Protein AF-A0A962PT34-F1 (afdb_monomer_lite)

Secondary structure (DSSP, 8-state):
---S------SS--EEEEEEEE-SS-EEEEEEEEEEEEEEESS-EEEEES--EEEEEEESS-EEEE---------------

Sequence (81 aa):
KVSGAGHYKADRLISDFAQVRLSGAGTADVSVSDDLDVVISGPGRVSYAGYPEIVKRITGSGKLVRRRRANRQPRSGEDHG

Radius of gyration: 15.55 Å; chains: 1; bounding box: 32×31×49 Å

Structure (mmCIF, N/CA/C/O backbone):
data_AF-A0A962PT34-F1
#
_entry.id   AF-A0A962PT34-F1
#
loop_
_atom_site.group_PDB
_atom_site.id
_atom_site.type_symbol
_atom_site.label_atom_id
_atom_site.label_alt_id
_atom_site.label_comp_id
_atom_site.label_asym_id
_atom_site.label_entity_id
_atom_site.label_seq_id
_atom_site.pdbx_PDB_ins_code
_atom_site.Cartn_x
_atom_site.Cartn_y
_atom_site.Cartn_z
_atom_site.occupancy
_atom_site.B_iso_or_equiv
_atom_site.auth_seq_id
_atom_site.auth_comp_id
_atom_site.auth_asym_id
_atom_site.auth_atom_id
_atom_site.pdbx_PDB_model_num
ATOM 1 N N . LYS A 1 1 ? 9.470 1.754 7.221 1.00 32.28 1 LYS A N 1
ATOM 2 C CA . LYS A 1 1 ? 10.045 1.871 5.857 1.00 32.28 1 LYS A CA 1
ATOM 3 C C . LYS A 1 1 ? 9.981 0.493 5.208 1.00 32.28 1 LYS A C 1
ATOM 5 O O . LYS A 1 1 ? 10.785 -0.355 5.558 1.00 32.28 1 LYS A O 1
ATOM 10 N N . VAL A 1 2 ? 8.982 0.229 4.363 1.00 34.56 2 VAL A N 1
ATOM 11 C CA . VAL A 1 2 ? 8.916 -1.022 3.587 1.00 34.56 2 VAL A CA 1
ATOM 12 C C . VAL A 1 2 ? 9.658 -0.761 2.281 1.00 34.56 2 VAL A C 1
ATOM 14 O O . VAL A 1 2 ? 9.139 -0.115 1.378 1.00 34.56 2 VAL A O 1
ATOM 17 N N . SER A 1 3 ? 10.922 -1.171 2.237 1.00 33.66 3 SER A N 1
ATOM 18 C CA . SER A 1 3 ? 11.719 -1.239 1.015 1.00 33.66 3 SER A CA 1
ATOM 19 C C . SER A 1 3 ? 11.881 -2.713 0.683 1.00 33.66 3 SER A C 1
ATOM 21 O O . SER A 1 3 ? 12.496 -3.452 1.442 1.00 33.66 3 SER A O 1
ATOM 23 N N . GLY A 1 4 ? 11.285 -3.135 -0.422 1.00 33.62 4 GLY A N 1
ATOM 24 C CA . GLY A 1 4 ? 11.336 -4.511 -0.891 1.00 33.62 4 GLY A CA 1
ATOM 25 C C . GLY A 1 4 ? 9.989 -4.914 -1.455 1.00 33.62 4 GLY A C 1
ATOM 26 O O . GLY A 1 4 ? 8.953 -4.473 -0.960 1.00 33.62 4 GLY A O 1
ATOM 27 N N . ALA A 1 5 ? 10.007 -5.737 -2.496 1.00 38.16 5 ALA A N 1
ATOM 28 C CA . ALA A 1 5 ? 8.851 -6.495 -2.947 1.00 38.16 5 ALA A CA 1
ATOM 29 C C . ALA A 1 5 ? 8.382 -7.404 -1.793 1.00 38.16 5 ALA A C 1
ATOM 31 O O . ALA A 1 5 ? 8.749 -8.568 -1.691 1.00 38.16 5 ALA A O 1
ATOM 32 N N . GLY A 1 6 ? 7.661 -6.814 -0.846 1.00 35.59 6 GLY A N 1
ATOM 33 C CA . GLY A 1 6 ? 7.181 -7.440 0.367 1.00 35.59 6 GLY A CA 1
ATOM 34 C C . GLY A 1 6 ? 5.695 -7.667 0.211 1.00 35.59 6 GLY A C 1
ATOM 35 O O . GLY A 1 6 ? 4.917 -6.715 0.169 1.00 35.59 6 GLY A O 1
ATOM 36 N N . HIS A 1 7 ? 5.298 -8.931 0.130 1.00 43.81 7 HIS A N 1
ATOM 37 C CA . HIS A 1 7 ? 3.907 -9.321 0.291 1.00 43.81 7 HIS A CA 1
ATOM 38 C C . HIS A 1 7 ? 3.485 -9.012 1.733 1.00 43.81 7 HIS A C 1
ATOM 40 O O . HIS A 1 7 ? 3.589 -9.863 2.614 1.00 43.81 7 HIS A O 1
ATOM 46 N N . TYR A 1 8 ? 3.032 -7.785 1.992 1.00 49.16 8 TYR A N 1
ATOM 47 C CA . TYR A 1 8 ? 2.418 -7.429 3.266 1.00 49.16 8 TYR A CA 1
ATOM 48 C C . TYR A 1 8 ? 0.998 -8.000 3.287 1.00 49.16 8 TYR A C 1
ATOM 50 O O . TYR A 1 8 ? 0.040 -7.369 2.850 1.00 49.16 8 TYR A O 1
ATOM 58 N N . LYS A 1 9 ? 0.877 -9.255 3.727 1.00 47.38 9 LYS A N 1
ATOM 59 C CA . LYS A 1 9 ? -0.413 -9.901 3.975 1.00 47.38 9 LYS A CA 1
ATOM 60 C C . LYS A 1 9 ? -0.951 -9.428 5.324 1.00 47.38 9 LYS A C 1
ATOM 62 O O . LYS A 1 9 ? -0.738 -10.074 6.343 1.00 47.38 9 LYS A O 1
ATOM 67 N N . ALA A 1 10 ? -1.650 -8.299 5.315 1.00 50.88 10 ALA A N 1
ATOM 68 C CA . ALA A 1 10 ? -2.528 -7.886 6.409 1.00 50.88 10 ALA A CA 1
ATOM 69 C C . ALA A 1 10 ? -3.991 -8.238 6.097 1.00 50.88 10 ALA A C 1
ATOM 71 O O . ALA A 1 10 ? -4.905 -7.483 6.399 1.00 50.88 10 ALA A O 1
ATOM 72 N N . ASP A 1 11 ? -4.247 -9.394 5.471 1.00 47.12 11 ASP A N 1
ATOM 73 C CA . ASP A 1 11 ? -5.618 -9.825 5.176 1.00 47.12 11 ASP A CA 1
ATOM 74 C C . ASP A 1 11 ? -6.425 -10.158 6.443 1.00 47.12 11 ASP A C 1
ATOM 76 O O . ASP A 1 11 ? -7.653 -10.117 6.401 1.00 47.12 11 ASP A O 1
ATOM 80 N N . ARG A 1 12 ? -5.741 -10.440 7.563 1.00 48.00 12 ARG A N 1
ATOM 81 C CA . ARG A 1 12 ? -6.343 -10.764 8.868 1.00 48.00 12 ARG A CA 1
ATOM 82 C C . ARG A 1 12 ? -6.375 -9.612 9.869 1.00 48.00 12 ARG A C 1
ATOM 84 O O . ARG A 1 12 ? -7.026 -9.754 10.897 1.00 48.00 12 ARG A O 1
ATOM 91 N N . LEU A 1 13 ? -5.684 -8.506 9.593 1.00 53.72 13 LEU A N 1
ATOM 92 C CA . LEU A 1 13 ? -5.710 -7.324 10.449 1.00 53.72 13 LEU A CA 1
ATOM 93 C C . LEU A 1 13 ? -6.514 -6.255 9.720 1.00 53.72 13 LEU A C 1
ATOM 95 O O . LEU A 1 13 ? -5.989 -5.530 8.880 1.00 53.72 13 LEU A O 1
ATOM 99 N N . ILE A 1 14 ? -7.814 -6.223 10.000 1.00 61.28 14 ILE A N 1
ATOM 100 C CA . ILE A 1 14 ? -8.663 -5.112 9.587 1.00 61.28 14 ILE A CA 1
ATOM 101 C C . ILE A 1 14 ? -8.153 -3.908 10.370 1.00 61.28 14 ILE A C 1
ATOM 103 O O . ILE A 1 14 ? -8.314 -3.848 11.585 1.00 61.28 14 ILE A O 1
ATOM 107 N N . SER A 1 15 ? -7.439 -3.016 9.694 1.00 66.00 15 SER A N 1
ATOM 108 C CA . SER A 1 15 ? -7.050 -1.744 10.284 1.00 66.00 15 SER A CA 1
ATOM 109 C C . SER A 1 15 ? -8.169 -0.745 10.042 1.00 66.00 15 SER A C 1
ATOM 111 O O . SER A 1 15 ? -8.674 -0.646 8.921 1.00 66.00 15 SER A O 1
ATOM 113 N N . ASP A 1 16 ? -8.538 -0.004 11.079 1.00 79.56 16 ASP A N 1
ATOM 114 C CA . ASP A 1 16 ? -9.481 1.106 10.939 1.00 79.56 16 ASP A CA 1
ATOM 115 C C . ASP A 1 16 ? -8.860 2.170 10.023 1.00 79.56 16 ASP A C 1
ATOM 117 O O . ASP A 1 16 ? -9.472 2.584 9.045 1.00 79.56 16 ASP A O 1
ATOM 121 N N . PHE A 1 17 ? -7.572 2.463 10.229 1.00 81.06 17 PHE A N 1
ATOM 122 C CA . PHE A 1 17 ? -6.775 3.385 9.420 1.00 81.06 17 PHE A CA 1
ATOM 123 C C . PHE A 1 17 ? -5.606 2.652 8.753 1.00 81.06 17 PHE A C 1
ATOM 125 O O . PHE A 1 17 ? -4.814 1.999 9.438 1.00 81.06 17 PHE A O 1
ATOM 132 N N . ALA A 1 18 ? -5.428 2.797 7.436 1.00 81.38 18 ALA A N 1
ATOM 133 C CA . ALA A 1 18 ? -4.240 2.285 6.746 1.00 81.38 18 ALA A CA 1
ATOM 134 C C . ALA A 1 18 ? -3.634 3.288 5.763 1.00 81.38 18 ALA A C 1
ATOM 136 O O . ALA A 1 18 ? -4.334 3.943 4.992 1.00 81.38 18 ALA A O 1
ATOM 137 N N . GLN A 1 19 ? -2.298 3.333 5.731 1.00 85.25 19 GLN A N 1
ATOM 138 C CA . GLN A 1 19 ? -1.540 4.113 4.757 1.00 85.25 19 GLN A CA 1
ATOM 139 C C . GLN A 1 19 ? -0.678 3.201 3.875 1.00 85.25 19 GLN A C 1
ATOM 141 O O . GLN A 1 19 ? 0.191 2.474 4.359 1.00 85.25 19 GLN A O 1
ATOM 146 N N . VAL A 1 20 ? -0.878 3.285 2.560 1.00 84.38 20 VAL A N 1
ATOM 147 C CA . VAL A 1 20 ? -0.142 2.538 1.538 1.00 84.38 20 VAL A CA 1
ATOM 148 C C . VAL A 1 20 ? 0.678 3.509 0.702 1.00 84.38 20 VAL A C 1
ATOM 150 O O . VAL A 1 20 ? 0.132 4.384 0.038 1.00 84.38 20 VAL A O 1
ATOM 153 N N . ARG A 1 21 ? 2.003 3.342 0.684 1.00 86.31 21 ARG A N 1
ATOM 154 C CA . ARG A 1 21 ? 2.898 4.118 -0.187 1.00 86.31 21 ARG A CA 1
ATOM 155 C C . ARG A 1 21 ? 3.627 3.189 -1.144 1.00 86.31 21 ARG A C 1
ATOM 157 O O . ARG A 1 21 ? 4.362 2.306 -0.712 1.00 86.31 21 ARG A O 1
ATOM 164 N N . LEU A 1 22 ? 3.423 3.405 -2.437 1.00 82.88 22 LEU A N 1
ATOM 165 C CA . LEU A 1 22 ? 3.991 2.618 -3.518 1.00 82.88 22 LEU A CA 1
ATOM 166 C C . LEU A 1 22 ? 4.870 3.519 -4.391 1.00 82.88 22 LEU A C 1
ATOM 168 O O . LEU A 1 22 ? 4.355 4.297 -5.184 1.00 82.88 22 LEU A O 1
ATOM 172 N N . SER A 1 23 ? 6.190 3.418 -4.257 1.00 77.38 23 SER A N 1
ATOM 173 C CA . SER A 1 23 ? 7.144 4.278 -4.983 1.00 77.38 23 SER A CA 1
ATOM 174 C C . SER A 1 23 ? 7.823 3.578 -6.171 1.00 77.38 23 SER A C 1
ATOM 176 O O . SER A 1 23 ? 8.986 3.842 -6.461 1.00 77.38 23 SER A O 1
ATOM 178 N N . GLY A 1 24 ? 7.134 2.643 -6.835 1.00 75.69 24 GLY A N 1
ATOM 179 C CA . GLY A 1 24 ? 7.669 1.908 -7.983 1.00 75.69 24 GLY A CA 1
ATOM 180 C C . GLY A 1 24 ? 6.743 0.799 -8.485 1.00 75.69 24 GLY A C 1
ATOM 181 O O . GLY A 1 24 ? 5.563 0.757 -8.130 1.00 75.69 24 GLY A O 1
ATOM 182 N N . ALA A 1 25 ? 7.311 -0.113 -9.279 1.00 75.88 25 ALA A N 1
ATOM 183 C CA . ALA A 1 25 ? 6.653 -1.333 -9.741 1.00 75.88 25 ALA A CA 1
ATOM 184 C C . ALA A 1 25 ? 6.400 -2.294 -8.581 1.00 75.88 25 ALA A C 1
ATOM 186 O O . ALA A 1 25 ? 7.305 -2.966 -8.095 1.00 75.88 25 ALA A O 1
ATOM 187 N N . GLY A 1 26 ? 5.149 -2.340 -8.128 1.00 74.31 26 GLY A N 1
ATOM 188 C CA . GLY A 1 26 ? 4.731 -3.201 -7.032 1.00 74.31 26 GLY A CA 1
ATOM 189 C C . GLY A 1 26 ? 3.226 -3.416 -7.000 1.00 74.31 26 GLY A C 1
ATOM 190 O O . GLY A 1 26 ? 2.458 -2.685 -7.633 1.00 74.31 26 GLY A O 1
ATOM 191 N N . THR A 1 27 ? 2.819 -4.445 -6.258 1.00 80.75 27 THR A N 1
ATOM 192 C CA . THR A 1 27 ? 1.412 -4.704 -5.952 1.00 80.75 27 THR A CA 1
ATOM 193 C C . THR A 1 27 ? 1.212 -4.726 -4.441 1.00 80.75 27 THR A C 1
ATOM 195 O O . THR A 1 27 ? 2.024 -5.323 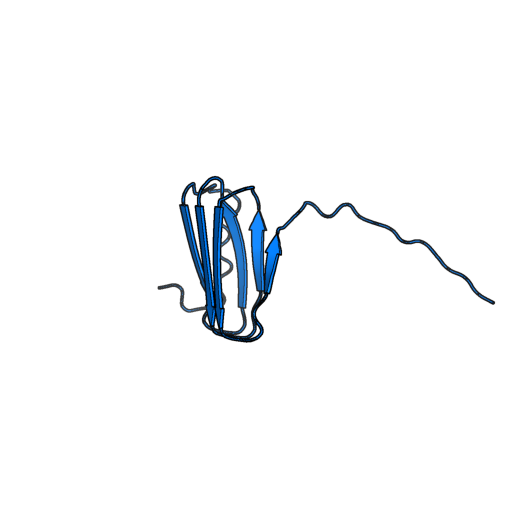-3.739 1.00 80.75 27 THR A O 1
ATOM 198 N N . ALA A 1 28 ? 0.160 -4.075 -3.943 1.00 79.19 28 ALA A N 1
ATOM 199 C CA . ALA A 1 28 ? -0.194 -4.074 -2.523 1.00 79.19 28 ALA A CA 1
ATOM 200 C C . ALA A 1 28 ? -1.659 -4.476 -2.332 1.00 79.19 28 ALA A C 1
ATOM 202 O O . ALA A 1 28 ? -2.520 -3.950 -3.030 1.00 79.19 28 ALA A O 1
ATOM 203 N N . ASP A 1 29 ? -1.938 -5.368 -1.382 1.00 84.50 29 ASP A N 1
ATOM 204 C CA . ASP A 1 29 ? -3.286 -5.800 -1.007 1.00 84.50 29 ASP A CA 1
ATOM 205 C C . ASP A 1 29 ? -3.553 -5.428 0.458 1.00 84.50 29 ASP A C 1
ATOM 207 O O . ASP A 1 29 ? -2.831 -5.878 1.344 1.00 84.50 29 ASP A O 1
ATOM 211 N N . VAL A 1 30 ? -4.587 -4.623 0.718 1.00 81.62 30 VAL A N 1
ATOM 212 C CA . VAL A 1 30 ? -4.947 -4.161 2.073 1.00 81.62 30 VAL A CA 1
ATOM 213 C C . VAL A 1 30 ? -6.435 -4.344 2.375 1.00 81.62 30 VAL A C 1
ATOM 215 O O . VAL A 1 30 ? -7.269 -4.339 1.469 1.00 81.62 30 VAL A O 1
ATOM 218 N N . SER A 1 31 ? -6.779 -4.504 3.651 1.00 84.25 31 SER A N 1
ATOM 219 C CA . SER A 1 31 ? -8.163 -4.566 4.136 1.00 84.25 31 SER A CA 1
ATOM 220 C C . SER A 1 31 ? -8.375 -3.439 5.144 1.00 84.25 31 SER A C 1
ATOM 222 O O . SER A 1 31 ? -7.633 -3.368 6.120 1.00 84.25 31 SER A O 1
ATOM 224 N N . VAL A 1 32 ? -9.348 -2.559 4.898 1.00 84.31 32 VAL A N 1
ATOM 225 C CA . VAL A 1 32 ? -9.592 -1.355 5.713 1.00 84.31 32 VAL A CA 1
ATOM 226 C C . VAL A 1 32 ? -11.086 -1.121 5.878 1.00 84.31 32 VAL A C 1
ATOM 228 O O . VAL A 1 32 ? -11.844 -1.342 4.929 1.00 84.31 32 VAL A O 1
ATOM 231 N N . SER A 1 33 ? -11.488 -0.664 7.063 1.00 84.75 33 SER A N 1
ATOM 232 C CA . SER A 1 33 ? -12.889 -0.378 7.389 1.00 84.75 33 SER A CA 1
ATOM 233 C C . SER A 1 33 ? -13.244 1.108 7.376 1.00 84.75 33 SER A C 1
ATOM 235 O O . SER A 1 33 ? -14.262 1.423 6.767 1.00 84.75 33 SER A O 1
ATOM 237 N N . ASP A 1 34 ? -12.422 1.987 7.967 1.00 87.88 34 ASP A N 1
ATOM 238 C CA . ASP A 1 34 ? -12.731 3.423 8.103 1.00 87.88 34 ASP A CA 1
ATOM 239 C C . ASP A 1 34 ? -11.968 4.295 7.097 1.00 87.88 34 ASP A C 1
ATOM 241 O O . ASP A 1 34 ? -12.597 4.902 6.240 1.00 87.88 34 ASP A O 1
ATOM 245 N N . ASP A 1 35 ? -10.632 4.313 7.117 1.00 87.31 35 ASP A N 1
ATOM 246 C CA . ASP A 1 35 ? -9.822 5.303 6.386 1.00 87.31 35 ASP A CA 1
ATOM 247 C C . ASP A 1 35 ? -8.615 4.696 5.658 1.00 87.31 35 ASP A C 1
ATOM 249 O O . ASP A 1 35 ? -7.746 4.044 6.248 1.00 87.31 35 ASP A O 1
ATOM 253 N N . LEU A 1 36 ? -8.510 4.958 4.352 1.00 87.88 36 LEU A N 1
ATOM 254 C CA . LEU A 1 36 ? -7.459 4.436 3.480 1.00 87.88 36 LEU A CA 1
ATOM 255 C C . LEU A 1 36 ? -6.738 5.557 2.710 1.00 87.88 36 LEU A C 1
ATOM 257 O O . LEU A 1 36 ? -7.272 6.107 1.746 1.00 87.88 36 LEU A O 1
ATOM 261 N N . ASP A 1 37 ? -5.473 5.811 3.058 1.00 90.75 37 ASP A N 1
ATOM 262 C CA . ASP A 1 37 ? -4.573 6.727 2.339 1.00 90.75 37 ASP A CA 1
ATOM 263 C C . ASP A 1 37 ? -3.624 5.943 1.417 1.00 90.75 37 ASP A C 1
ATOM 265 O O . ASP A 1 37 ? -2.819 5.129 1.869 1.00 90.75 37 ASP A O 1
ATOM 269 N N . VAL A 1 38 ? -3.703 6.174 0.106 1.00 89.50 38 VAL A N 1
ATOM 270 C CA . VAL A 1 38 ? -2.890 5.493 -0.908 1.00 89.50 38 VAL A CA 1
ATOM 271 C C . VAL A 1 38 ? -2.094 6.501 -1.722 1.00 89.50 38 VAL A C 1
ATOM 273 O O . VAL A 1 38 ? -2.653 7.258 -2.512 1.00 89.50 38 VAL A O 1
ATOM 276 N N . VAL A 1 39 ? -0.769 6.429 -1.641 1.00 91.00 39 VAL A N 1
ATOM 277 C CA . VAL A 1 39 ? 0.149 7.224 -2.462 1.00 91.00 39 VAL A CA 1
ATOM 278 C C . VAL A 1 39 ? 0.872 6.310 -3.443 1.00 91.00 39 VAL A C 1
ATOM 280 O O . VAL A 1 39 ? 1.598 5.412 -3.025 1.00 91.00 39 VAL A O 1
ATOM 283 N N . ILE A 1 40 ? 0.699 6.533 -4.744 1.00 88.50 40 ILE A N 1
ATOM 284 C CA . ILE A 1 40 ? 1.358 5.767 -5.806 1.00 88.50 40 ILE A CA 1
ATOM 285 C C . ILE A 1 40 ? 2.218 6.713 -6.638 1.00 88.50 40 ILE A C 1
ATOM 287 O O . ILE A 1 40 ? 1.688 7.552 -7.355 1.00 88.50 40 ILE A O 1
ATOM 291 N N . SER A 1 41 ? 3.531 6.542 -6.580 1.00 86.31 41 SER A N 1
ATOM 292 C CA . SER A 1 41 ? 4.515 7.273 -7.375 1.00 86.31 41 SER A CA 1
ATOM 293 C C . SER A 1 41 ? 5.212 6.285 -8.311 1.00 86.31 41 SER A C 1
ATOM 295 O O . SER A 1 41 ? 6.270 5.753 -7.982 1.00 86.31 41 SER A O 1
ATOM 297 N N . GLY A 1 42 ? 4.583 5.977 -9.449 1.00 83.19 42 GLY A N 1
ATOM 298 C CA . GLY A 1 42 ? 5.108 5.036 -10.446 1.00 83.19 42 GLY A CA 1
ATOM 299 C C . GLY A 1 42 ? 4.075 4.055 -11.019 1.00 83.19 42 GLY A C 1
ATOM 300 O O . GLY A 1 42 ? 2.895 4.094 -10.661 1.00 83.19 42 GLY A O 1
ATOM 301 N N . PRO A 1 43 ? 4.498 3.173 -11.941 1.00 82.00 43 PRO A N 1
ATOM 302 C CA . PRO A 1 43 ? 3.644 2.114 -12.465 1.00 82.00 43 PRO A CA 1
ATOM 303 C C . PRO A 1 43 ? 3.434 1.063 -11.377 1.00 82.00 43 PRO A C 1
ATOM 305 O O . PRO A 1 43 ? 4.390 0.439 -10.951 1.00 82.00 43 PRO A O 1
ATOM 308 N N . GLY A 1 44 ? 2.207 0.841 -10.919 1.00 83.62 44 GLY A N 1
ATOM 309 C CA . GLY A 1 44 ? 1.947 -0.123 -9.851 1.00 83.62 44 GLY A CA 1
ATOM 310 C C . GLY A 1 44 ? 0.465 -0.312 -9.567 1.00 83.62 44 GLY A C 1
ATOM 311 O O . GLY A 1 44 ? -0.371 0.432 -10.085 1.00 83.62 44 GLY A O 1
ATOM 312 N N . ARG A 1 45 ? 0.117 -1.330 -8.777 1.00 86.31 45 ARG A N 1
ATOM 313 C CA . ARG A 1 45 ? -1.282 -1.684 -8.506 1.00 86.31 45 ARG A CA 1
ATOM 314 C C . ARG A 1 45 ? -1.549 -1.814 -7.012 1.00 86.31 45 ARG A C 1
ATOM 316 O O . ARG A 1 45 ? -0.891 -2.573 -6.322 1.00 86.31 45 ARG A O 1
ATOM 323 N N . VAL A 1 46 ? -2.563 -1.123 -6.516 1.00 86.62 46 VAL A N 1
ATOM 324 C CA . VAL A 1 46 ? -3.025 -1.277 -5.133 1.00 86.62 46 VAL A CA 1
ATOM 325 C C . VAL A 1 46 ? -4.432 -1.850 -5.156 1.00 86.62 46 VAL A C 1
ATOM 327 O O . VAL A 1 46 ? -5.282 -1.396 -5.916 1.00 86.62 46 VAL A O 1
ATOM 330 N N . SER A 1 47 ? -4.657 -2.862 -4.340 1.00 88.25 47 SER A N 1
ATOM 331 C CA . SER A 1 47 ? -5.889 -3.615 -4.191 1.00 88.25 47 SER A CA 1
ATOM 332 C C . SER A 1 47 ? -6.388 -3.442 -2.762 1.00 88.25 47 SER A C 1
ATOM 334 O O . SER A 1 47 ? -5.640 -3.685 -1.821 1.00 88.25 47 SER A O 1
ATOM 336 N N . TYR A 1 48 ? -7.642 -3.037 -2.572 1.00 87.19 48 TYR A N 1
ATOM 337 C CA . TYR A 1 48 ? -8.205 -2.870 -1.227 1.00 87.19 48 TYR A CA 1
ATOM 338 C C . TYR A 1 48 ? -9.539 -3.597 -1.053 1.00 87.19 48 TYR A C 1
ATOM 340 O O . TYR A 1 48 ? -10.302 -3.734 -2.013 1.00 87.19 48 TYR A O 1
ATOM 348 N N . ALA A 1 49 ? -9.825 -4.067 0.158 1.00 85.06 49 ALA A N 1
ATOM 349 C CA . ALA A 1 49 ? -11.092 -4.684 0.544 1.00 85.06 49 ALA A CA 1
ATOM 350 C C . ALA A 1 49 ? -11.742 -3.902 1.696 1.00 85.06 49 ALA A C 1
ATOM 352 O O . ALA A 1 49 ? -11.040 -3.459 2.598 1.00 85.06 49 ALA A O 1
ATOM 353 N N . GLY A 1 50 ? -13.071 -3.762 1.650 1.00 82.88 50 GLY A N 1
ATOM 354 C CA . GLY A 1 50 ? -13.857 -2.974 2.605 1.00 82.88 50 GLY A CA 1
ATOM 355 C C . GLY A 1 50 ? -14.532 -1.756 1.969 1.00 82.88 50 GLY A C 1
A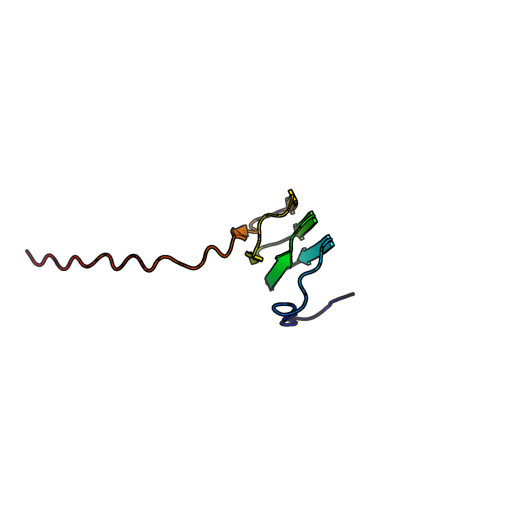TOM 356 O O . GLY A 1 50 ? -14.551 -1.616 0.737 1.00 82.88 50 GLY A O 1
ATOM 357 N N . TYR A 1 51 ? -15.101 -0.902 2.821 1.00 86.00 51 TYR A N 1
ATOM 358 C CA . TYR A 1 51 ? -15.772 0.346 2.441 1.00 86.00 51 TYR A CA 1
ATOM 359 C C . TYR A 1 51 ? -15.236 1.570 3.216 1.00 86.00 51 TYR A C 1
ATOM 361 O O . TYR A 1 51 ? -16.048 2.306 3.766 1.00 86.00 51 TYR A O 1
ATOM 369 N N . PRO A 1 52 ? -13.910 1.808 3.242 1.00 87.56 52 PRO A N 1
ATOM 370 C CA . PRO A 1 52 ? -13.357 2.989 3.897 1.00 87.56 52 PRO A CA 1
ATOM 371 C C . PRO A 1 52 ? -13.562 4.260 3.059 1.00 87.56 52 PRO A C 1
ATOM 373 O O . PRO A 1 52 ? -13.800 4.182 1.844 1.00 87.56 52 PRO A O 1
ATOM 376 N N . GLU A 1 53 ? -13.372 5.425 3.670 1.00 90.69 53 GLU A N 1
ATOM 377 C CA . GLU A 1 53 ? -13.023 6.657 2.970 1.00 90.69 53 GLU A CA 1
ATOM 378 C C . GLU A 1 53 ? -11.640 6.520 2.327 1.00 90.69 53 GLU A C 1
ATOM 380 O O . GLU A 1 53 ? -10.686 6.020 2.919 1.00 90.69 53 GLU A O 1
ATOM 385 N N . ILE A 1 54 ? -11.528 6.919 1.058 1.00 87.88 54 ILE A N 1
ATOM 386 C CA . ILE A 1 54 ? -10.329 6.666 0.254 1.00 87.88 54 ILE A CA 1
ATOM 387 C C . ILE A 1 54 ? -9.707 7.983 -0.169 1.00 87.88 54 ILE A C 1
ATOM 389 O O . ILE A 1 54 ? -10.219 8.672 -1.055 1.00 87.88 54 ILE A O 1
ATOM 393 N N . VAL A 1 55 ? -8.517 8.247 0.352 1.00 92.06 55 VAL A N 1
ATOM 394 C CA . VAL A 1 55 ? -7.644 9.323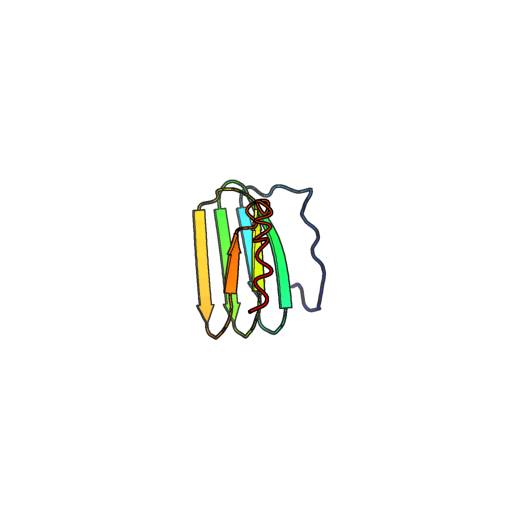 -0.103 1.00 92.06 55 VAL A CA 1
ATOM 395 C C . VAL A 1 55 ? -6.581 8.714 -1.007 1.00 92.06 55 VAL A C 1
ATOM 397 O O . VAL A 1 55 ? -5.705 7.988 -0.559 1.00 92.06 55 VAL A O 1
ATOM 400 N N . LYS A 1 56 ? -6.644 8.979 -2.314 1.00 88.25 56 LYS A N 1
ATOM 401 C CA . LYS A 1 56 ? -5.659 8.465 -3.280 1.00 88.25 56 LYS A CA 1
ATOM 402 C C . LYS A 1 56 ? -4.860 9.598 -3.915 1.00 88.25 56 LYS A C 1
ATOM 404 O O . LYS A 1 56 ? -5.431 10.555 -4.432 1.00 88.25 56 LYS A O 1
ATOM 409 N N . ARG A 1 57 ? -3.537 9.458 -3.939 1.00 91.44 57 ARG A N 1
ATOM 410 C CA . ARG A 1 57 ? -2.594 10.353 -4.618 1.00 91.44 57 ARG A CA 1
ATOM 411 C C . ARG A 1 57 ? -1.754 9.535 -5.584 1.00 91.44 57 ARG A C 1
ATOM 413 O O . ARG A 1 57 ? -0.829 8.844 -5.175 1.00 91.44 57 ARG A O 1
ATOM 420 N N . ILE A 1 58 ? -2.111 9.574 -6.862 1.00 87.56 58 ILE A N 1
ATOM 421 C CA . ILE A 1 58 ? -1.440 8.795 -7.905 1.00 87.56 58 ILE A CA 1
ATOM 422 C C . ILE A 1 58 ? -0.680 9.762 -8.806 1.00 87.56 58 ILE A C 1
ATOM 424 O O . ILE A 1 58 ? -1.286 10.553 -9.522 1.00 87.56 58 ILE A O 1
ATOM 428 N N . THR A 1 59 ? 0.641 9.665 -8.775 1.00 83.88 59 THR A N 1
ATOM 429 C CA . THR A 1 59 ? 1.565 10.403 -9.629 1.00 83.88 59 THR A CA 1
ATOM 430 C C . THR A 1 59 ? 2.203 9.396 -10.590 1.00 83.88 59 THR A C 1
ATOM 432 O O . THR A 1 59 ? 3.137 8.678 -10.232 1.00 83.88 59 THR A O 1
ATOM 435 N N . GLY A 1 60 ? 1.647 9.285 -11.801 1.00 80.25 60 GLY A N 1
ATOM 436 C CA . GLY A 1 60 ? 2.089 8.352 -12.849 1.00 80.25 60 GLY A CA 1
ATOM 437 C C . GLY A 1 60 ? 1.012 7.347 -13.276 1.00 80.25 60 GLY A C 1
ATOM 438 O O . GLY A 1 60 ? -0.180 7.588 -13.108 1.00 80.25 60 GLY A O 1
ATOM 439 N N . SER A 1 61 ? 1.433 6.199 -13.815 1.00 84.00 61 SER A N 1
ATOM 440 C CA . SER A 1 61 ? 0.553 5.161 -14.393 1.00 84.00 61 SER A CA 1
ATOM 441 C C . SER A 1 61 ? 0.029 4.129 -13.378 1.00 84.00 61 SER A C 1
ATOM 443 O O . SER A 1 61 ? -0.261 2.984 -13.730 1.00 84.00 61 SER A O 1
ATOM 445 N N . GLY A 1 62 ? -0.046 4.498 -12.100 1.00 85.62 62 GLY A N 1
ATOM 446 C CA . GLY A 1 62 ? -0.528 3.631 -11.026 1.00 85.62 62 GLY A CA 1
ATOM 447 C C . GLY A 1 62 ? -2.036 3.363 -11.089 1.00 85.62 62 GLY A C 1
ATOM 448 O O . GLY A 1 62 ? -2.804 4.181 -11.592 1.00 85.62 62 GLY A O 1
ATOM 449 N N . LYS A 1 63 ? -2.493 2.228 -10.542 1.00 87.06 63 LYS A N 1
ATOM 450 C CA . LYS A 1 63 ? -3.920 1.868 -10.492 1.00 87.06 63 LYS A CA 1
ATOM 451 C C . LYS A 1 63 ? -4.350 1.391 -9.108 1.00 87.06 63 LYS A C 1
ATOM 453 O O . LYS A 1 63 ? -3.801 0.431 -8.580 1.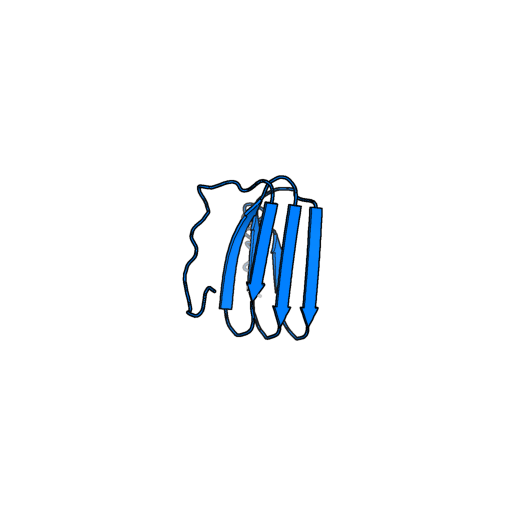00 87.06 63 LYS A O 1
ATOM 458 N N . LEU A 1 64 ? -5.396 2.010 -8.565 1.00 87.31 64 LEU A N 1
ATOM 459 C CA . LEU A 1 64 ? -6.082 1.554 -7.355 1.00 87.31 64 LEU A CA 1
ATOM 460 C C . LEU A 1 64 ? -7.349 0.777 -7.746 1.00 87.31 64 LEU A C 1
ATOM 462 O O . LEU A 1 64 ? -8.187 1.285 -8.491 1.00 87.31 64 LEU A O 1
ATOM 466 N N . VAL A 1 65 ? -7.486 -0.455 -7.262 1.00 88.88 65 VAL A N 1
ATOM 467 C CA . VAL A 1 65 ? -8.575 -1.385 -7.575 1.00 88.88 65 VAL A CA 1
ATOM 468 C C . VAL A 1 65 ? -9.242 -1.829 -6.279 1.00 88.88 65 VAL A C 1
ATOM 470 O O . VAL A 1 65 ? -8.584 -2.276 -5.346 1.00 88.88 65 VAL A O 1
ATOM 473 N N . ARG A 1 66 ? -10.571 -1.764 -6.219 1.00 86.44 66 ARG A N 1
ATOM 474 C CA . ARG A 1 66 ? -11.304 -2.407 -5.126 1.00 86.44 66 ARG A CA 1
ATOM 475 C C . ARG A 1 66 ? -11.404 -3.898 -5.405 1.00 86.44 66 ARG A C 1
ATOM 477 O O . ARG A 1 66 ? -11.974 -4.279 -6.430 1.00 86.44 66 ARG A O 1
ATOM 484 N N . ARG A 1 67 ? -10.945 -4.743 -4.483 1.00 83.69 67 ARG A N 1
ATOM 485 C CA . ARG A 1 67 ? -11.272 -6.172 -4.466 1.00 83.69 67 ARG A CA 1
ATOM 486 C C . ARG A 1 67 ? -12.740 -6.328 -4.093 1.00 83.69 67 ARG A C 1
ATOM 488 O O . ARG A 1 67 ? -13.090 -6.672 -2.970 1.00 83.69 67 ARG A O 1
ATOM 495 N N . ARG A 1 68 ? -13.632 -6.087 -5.053 1.00 72.19 68 ARG A N 1
ATOM 496 C CA . ARG A 1 68 ? -14.939 -6.738 -4.997 1.00 72.19 68 ARG A CA 1
ATOM 497 C C . ARG A 1 68 ? -14.661 -8.220 -5.214 1.00 72.19 68 ARG A C 1
ATOM 499 O O . ARG A 1 68 ? -13.943 -8.552 -6.155 1.00 72.19 68 ARG A O 1
ATOM 506 N N . ARG A 1 69 ? -15.172 -9.096 -4.340 1.00 59.16 69 ARG A N 1
ATOM 507 C CA . ARG A 1 69 ? -15.242 -10.539 -4.622 1.00 59.16 69 ARG A CA 1
ATOM 508 C C . ARG A 1 69 ? -15.728 -10.659 -6.063 1.00 59.16 69 ARG A C 1
ATOM 510 O O . ARG A 1 69 ? -16.814 -10.172 -6.370 1.00 59.16 69 ARG A O 1
ATOM 517 N N . ALA A 1 70 ? -14.867 -11.151 -6.948 1.00 54.03 70 ALA A N 1
ATOM 518 C CA . ALA A 1 70 ? -15.184 -11.234 -8.357 1.00 54.03 70 ALA A CA 1
ATOM 519 C C . ALA A 1 70 ? -16.444 -12.087 -8.476 1.00 54.03 70 ALA A C 1
ATOM 521 O O . ALA A 1 70 ? -16.417 -13.281 -8.180 1.00 54.03 70 ALA A O 1
ATOM 522 N N . ASN A 1 71 ? -17.548 -11.463 -8.875 1.00 47.34 71 ASN A N 1
ATOM 523 C CA . ASN A 1 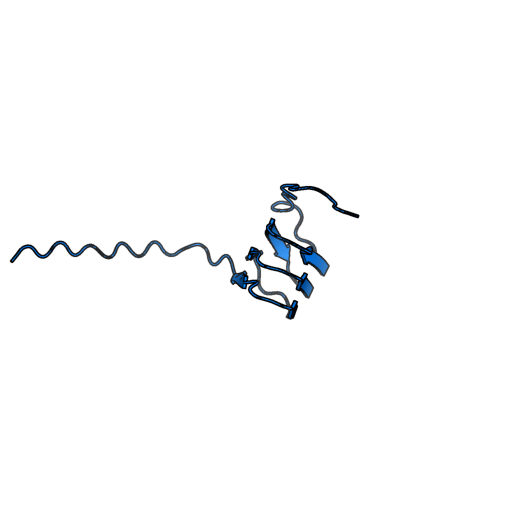71 ? -18.633 -12.208 -9.467 1.00 47.34 71 ASN A CA 1
ATOM 524 C C . ASN A 1 71 ? -18.030 -12.768 -10.756 1.00 47.34 71 ASN A C 1
ATOM 526 O O . ASN A 1 71 ? -17.749 -12.006 -11.683 1.00 47.34 71 ASN A O 1
ATOM 530 N N . ARG A 1 72 ? -17.685 -14.061 -10.755 1.00 52.72 72 ARG A N 1
ATOM 531 C CA . ARG A 1 72 ? -17.288 -14.778 -11.966 1.00 52.72 72 ARG A CA 1
ATOM 532 C C . ARG A 1 72 ? -18.383 -14.504 -12.985 1.00 52.72 72 ARG A C 1
ATOM 534 O O . ARG A 1 72 ? -19.503 -14.963 -12.809 1.00 52.72 72 ARG A O 1
ATOM 541 N N . GLN A 1 73 ? -18.067 -13.738 -14.017 1.00 57.06 73 GLN A N 1
ATOM 542 C CA . GLN A 1 73 ? -18.904 -13.669 -15.196 1.00 57.06 73 GLN A CA 1
ATOM 543 C C . GLN A 1 73 ? -18.265 -14.634 -16.194 1.00 57.06 73 GLN A C 1
ATOM 545 O O . GLN A 1 73 ? -17.303 -14.251 -16.861 1.00 57.06 73 GLN A O 1
ATOM 550 N N . PRO A 1 74 ? -18.700 -15.907 -16.257 1.00 59.22 74 PRO A N 1
ATOM 551 C CA . PRO A 1 74 ? -18.417 -16.710 -17.426 1.00 59.22 74 PRO A CA 1
ATOM 552 C C . PRO A 1 74 ? -19.212 -16.065 -18.559 1.00 59.22 74 PRO A C 1
ATOM 554 O O . PRO A 1 74 ? -20.432 -16.179 -18.615 1.00 59.22 74 PRO A O 1
ATOM 557 N N . ARG A 1 75 ? -18.548 -15.313 -19.435 1.00 58.84 75 ARG A N 1
ATOM 558 C CA . ARG A 1 75 ? -19.113 -15.096 -20.764 1.00 58.84 75 ARG A CA 1
ATOM 559 C C . ARG A 1 75 ? -18.646 -16.257 -21.620 1.00 58.84 75 ARG A C 1
ATOM 561 O O . ARG A 1 75 ? -17.613 -16.194 -22.272 1.00 58.84 75 ARG A O 1
ATOM 568 N N . SER A 1 76 ? -19.391 -17.347 -21.481 1.00 62.72 76 SER A N 1
ATOM 569 C CA . SER A 1 76 ? -19.585 -18.339 -22.526 1.00 62.72 76 SER A CA 1
ATOM 570 C C . SER A 1 76 ? -20.056 -17.631 -23.794 1.00 62.72 76 SER A C 1
ATOM 572 O O . SER A 1 76 ? -20.905 -16.739 -23.723 1.00 62.72 76 SER A O 1
ATOM 574 N N . GLY A 1 77 ? -19.487 -18.025 -24.923 1.00 58.72 77 GLY A N 1
ATOM 575 C CA . GLY A 1 77 ? -19.817 -17.490 -26.234 1.00 58.72 77 GLY A CA 1
ATOM 576 C C . GLY A 1 77 ? -18.788 -17.923 -27.265 1.00 58.72 77 GLY A C 1
ATOM 577 O O . GLY A 1 77 ? -18.120 -17.078 -27.849 1.00 58.72 77 GLY A O 1
ATOM 578 N N . GLU A 1 78 ? -18.619 -19.237 -27.418 1.00 64.69 78 GLU A N 1
ATOM 579 C CA . GLU A 1 78 ? -18.277 -19.811 -28.717 1.00 64.69 78 GLU A CA 1
ATOM 580 C C . GLU A 1 78 ? -19.323 -19.319 -29.726 1.00 64.69 78 GLU A C 1
ATOM 582 O O . GLU A 1 78 ? -20.517 -19.488 -29.490 1.00 64.69 78 GLU A O 1
ATOM 587 N N . ASP A 1 79 ? -18.883 -18.709 -30.822 1.00 63.31 79 ASP A N 1
ATOM 588 C CA . ASP A 1 79 ? -19.648 -18.685 -32.065 1.00 63.31 79 ASP A CA 1
ATOM 589 C C . ASP A 1 79 ? -18.653 -18.924 -33.201 1.00 63.31 79 ASP A C 1
ATOM 591 O O . ASP A 1 79 ? -17.835 -18.069 -33.546 1.00 63.31 79 ASP A O 1
ATOM 595 N N . HIS A 1 80 ? -18.644 -20.169 -33.670 1.00 59.09 80 HIS A N 1
ATOM 596 C CA . HIS A 1 80 ? -18.035 -20.563 -34.929 1.00 59.09 80 HIS A CA 1
ATOM 597 C C . HIS A 1 80 ? -19.037 -20.237 -36.039 1.00 59.09 80 HIS A C 1
ATOM 599 O O . HIS A 1 80 ? -20.144 -20.774 -36.033 1.00 59.09 80 HIS A O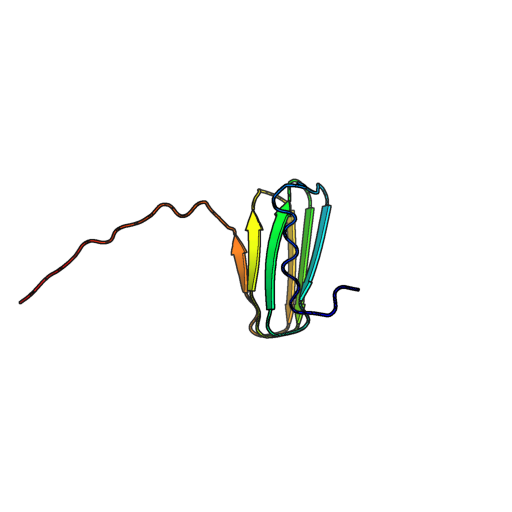 1
ATOM 605 N N . GLY A 1 81 ? -18.612 -19.425 -37.002 1.00 61.25 81 GLY A N 1
ATOM 606 C CA . GLY A 1 81 ? -19.271 -19.227 -38.290 1.00 61.25 81 GLY A CA 1
ATOM 607 C C . GLY A 1 81 ? -18.225 -19.051 -39.370 1.00 61.25 81 GLY A C 1
ATOM 608 O O . GLY A 1 81 ? -17.449 -18.077 -39.251 1.00 61.25 81 GLY A O 1
#

pLDDT: mean 73.11, std 17.42, range [32.28, 92.06]

Foldseek 3Di:
DDDDQDAPPPVPPAACEDEAEAQEAHEYEEEYEAYYHYEHNYDYEYEYEYDYDYHYHHHYNYYYYYPDPDPDDPPDDDDDD